Protein AF-A0A199UF91-F1 (afdb_monomer_lite)

pLDDT: mean 73.09, std 15.29, range [33.38, 90.25]

Structure (mmCIF, N/CA/C/O backbone):
data_AF-A0A199UF91-F1
#
_entry.id   AF-A0A199UF91-F1
#
loop_
_atom_site.group_PDB
_atom_site.id
_atom_site.type_symbol
_atom_site.label_atom_id
_atom_site.label_alt_id
_atom_site.label_comp_id
_atom_site.label_asym_id
_atom_site.label_entity_id
_atom_site.label_seq_id
_atom_site.pdbx_PDB_ins_code
_atom_site.Cartn_x
_atom_site.Cartn_y
_atom_site.Cartn_z
_atom_site.occupancy
_atom_site.B_iso_or_equiv
_atom_site.auth_seq_id
_atom_site.auth_comp_id
_atom_site.auth_asym_id
_atom_site.auth_atom_id
_atom_site.pdbx_PDB_model_num
ATOM 1 N N . MET A 1 1 ? 9.178 -4.235 -33.968 1.00 45.00 1 MET A N 1
ATOM 2 C CA . MET A 1 1 ? 9.449 -2.887 -33.424 1.00 45.00 1 MET A CA 1
ATOM 3 C C . MET A 1 1 ? 9.071 -2.852 -31.936 1.00 45.00 1 MET A C 1
ATOM 5 O O . MET A 1 1 ? 7.984 -2.394 -31.619 1.00 45.00 1 MET A O 1
ATOM 9 N N . PRO A 1 2 ? 9.895 -3.398 -31.021 1.00 51.69 2 PRO A N 1
ATOM 10 C CA . PRO A 1 2 ? 9.544 -3.513 -29.596 1.00 51.69 2 PRO A CA 1
ATOM 11 C C . PRO A 1 2 ? 9.755 -2.221 -28.775 1.00 51.69 2 PRO A C 1
ATOM 13 O O . PRO A 1 2 ? 9.076 -2.015 -27.777 1.00 51.69 2 PRO A O 1
ATOM 16 N N . TYR A 1 3 ? 10.620 -1.306 -29.224 1.00 51.62 3 TYR A N 1
ATOM 17 C CA . TYR A 1 3 ? 11.038 -0.120 -28.451 1.00 51.62 3 TYR A CA 1
ATOM 18 C C . TYR A 1 3 ? 10.038 1.051 -28.410 1.00 51.62 3 TYR A C 1
ATOM 20 O O . TYR A 1 3 ? 10.246 2.012 -27.679 1.00 51.62 3 TYR A O 1
ATOM 28 N N . GLN A 1 4 ? 8.957 1.014 -29.195 1.00 51.03 4 GLN A N 1
ATOM 29 C CA . GLN A 1 4 ? 7.953 2.092 -29.199 1.00 51.03 4 GLN A CA 1
ATOM 30 C C . GLN A 1 4 ? 6.854 1.903 -28.144 1.00 51.03 4 GLN A C 1
ATOM 32 O O . GLN A 1 4 ? 6.213 2.878 -27.763 1.00 51.03 4 GLN A O 1
ATOM 37 N N . CYS A 1 5 ? 6.646 0.680 -27.644 1.00 52.41 5 CYS A N 1
ATOM 38 C CA . CYS A 1 5 ? 5.664 0.411 -26.590 1.00 52.41 5 CYS A CA 1
ATOM 39 C C . CYS A 1 5 ? 6.226 0.725 -25.188 1.00 52.41 5 CYS A C 1
ATOM 41 O O . CYS A 1 5 ? 5.486 1.208 -24.332 1.00 52.41 5 CYS A O 1
ATOM 43 N N . SER A 1 6 ? 7.539 0.557 -24.979 1.00 59.25 6 SER A N 1
ATOM 44 C CA . SER A 1 6 ? 8.210 0.829 -23.698 1.00 59.25 6 SER A CA 1
ATOM 45 C C . SER A 1 6 ? 8.213 2.315 -23.314 1.00 59.25 6 SER A C 1
ATOM 47 O O . SER A 1 6 ? 7.850 2.670 -22.194 1.00 59.25 6 SER A O 1
ATOM 49 N N . ALA A 1 7 ? 8.502 3.208 -24.267 1.00 65.38 7 ALA A N 1
ATOM 50 C CA . ALA A 1 7 ? 8.542 4.652 -24.020 1.00 65.38 7 ALA A CA 1
ATOM 51 C C . ALA A 1 7 ? 7.189 5.239 -23.563 1.00 65.38 7 ALA A C 1
ATOM 53 O O . ALA A 1 7 ? 7.159 6.173 -22.764 1.00 65.38 7 ALA A O 1
ATOM 54 N N . VAL A 1 8 ? 6.068 4.682 -24.039 1.00 70.12 8 VAL A N 1
ATOM 55 C CA . VAL A 1 8 ? 4.713 5.145 -23.679 1.00 70.12 8 VAL A CA 1
ATOM 56 C C . VAL A 1 8 ? 4.326 4.723 -22.261 1.00 70.12 8 VAL A C 1
ATOM 58 O O . VAL A 1 8 ? 3.637 5.463 -21.561 1.00 70.12 8 VAL A O 1
ATOM 61 N N . HIS A 1 9 ? 4.749 3.539 -21.813 1.00 70.50 9 HIS A N 1
ATOM 62 C CA . HIS A 1 9 ? 4.509 3.104 -20.437 1.00 70.50 9 HIS A CA 1
ATOM 63 C C . HIS A 1 9 ? 5.345 3.916 -19.447 1.00 70.50 9 HIS A C 1
ATOM 65 O O . HIS A 1 9 ? 4.812 4.346 -18.424 1.00 70.50 9 HIS A O 1
ATOM 71 N N . ARG A 1 10 ? 6.604 4.213 -19.797 1.00 77.88 10 ARG A N 1
ATOM 72 C CA . ARG A 1 10 ? 7.489 5.073 -19.005 1.00 77.88 10 ARG A CA 1
ATOM 73 C C . ARG A 1 10 ? 6.926 6.484 -18.832 1.00 77.88 10 ARG A C 1
ATOM 75 O O . ARG A 1 10 ? 6.784 6.940 -17.701 1.00 77.88 10 ARG A O 1
ATOM 82 N N . SER A 1 11 ? 6.537 7.149 -19.924 1.00 81.00 11 SER A N 1
ATOM 83 C CA . SER A 1 11 ? 6.016 8.522 -19.852 1.00 81.00 11 SER A CA 1
ATOM 84 C C . SER A 1 11 ? 4.736 8.621 -19.016 1.00 81.00 11 SER A C 1
ATOM 86 O O . SER A 1 11 ? 4.586 9.544 -18.218 1.00 81.00 11 SER A O 1
ATOM 88 N N . ARG A 1 12 ? 3.842 7.629 -19.119 1.00 82.38 12 ARG A N 1
ATOM 89 C CA . ARG A 1 12 ? 2.636 7.552 -18.279 1.00 82.38 12 ARG A CA 1
ATOM 90 C C . ARG A 1 12 ? 2.958 7.374 -16.799 1.00 82.38 12 ARG A C 1
ATOM 92 O O . ARG A 1 12 ? 2.286 7.975 -15.963 1.00 82.38 12 ARG A O 1
ATOM 99 N N . PHE A 1 13 ? 3.952 6.550 -16.472 1.00 79.25 13 PHE A N 1
ATOM 100 C CA . PHE A 1 13 ? 4.362 6.320 -15.087 1.00 79.25 13 PHE A CA 1
ATOM 101 C C . PHE A 1 13 ? 4.989 7.585 -14.483 1.00 79.25 13 PHE A C 1
ATOM 103 O O . PHE A 1 13 ? 4.620 7.996 -13.386 1.00 79.25 13 PHE A O 1
ATOM 110 N N . GLU A 1 14 ? 5.849 8.272 -15.238 1.00 83.12 14 GLU A N 1
ATOM 111 C CA . GLU A 1 14 ? 6.436 9.563 -14.853 1.00 83.12 14 GLU A CA 1
ATOM 112 C C . GLU A 1 14 ? 5.371 10.645 -14.615 1.00 83.12 14 GLU A C 1
ATOM 114 O O . GLU A 1 14 ? 5.424 11.380 -13.622 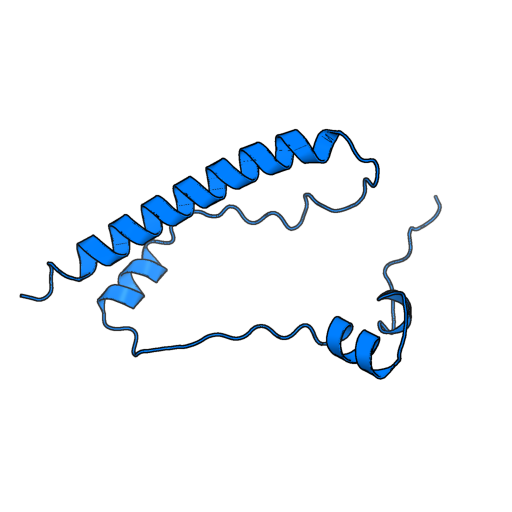1.00 83.12 14 GLU A O 1
ATOM 119 N N . GLU A 1 15 ? 4.374 10.738 -15.498 1.00 85.25 15 GLU A N 1
ATOM 120 C CA . GLU A 1 15 ? 3.241 11.651 -15.332 1.00 85.25 15 GLU A CA 1
ATOM 121 C C . GLU A 1 15 ? 2.403 11.304 -14.099 1.00 85.25 15 GLU A C 1
ATOM 123 O O . GLU A 1 15 ? 2.029 12.200 -13.338 1.0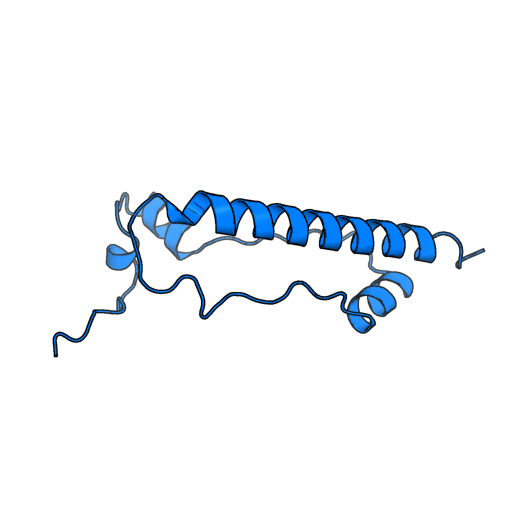0 85.25 15 GLU A O 1
ATOM 128 N N . GLN A 1 16 ? 2.149 10.016 -13.855 1.00 84.50 16 GLN A N 1
ATOM 129 C CA . GLN A 1 16 ? 1.407 9.559 -12.684 1.00 84.50 16 GLN A CA 1
ATOM 130 C C . GLN A 1 16 ? 2.141 9.899 -11.380 1.00 84.50 16 GLN A C 1
ATOM 132 O O . GLN A 1 16 ? 1.508 10.381 -10.440 1.00 84.50 16 GLN A O 1
ATOM 137 N N . ILE A 1 17 ? 3.466 9.729 -11.333 1.00 83.88 17 ILE A N 1
ATOM 138 C CA . ILE A 1 17 ? 4.293 10.106 -10.178 1.00 83.88 17 ILE A CA 1
ATOM 139 C C . ILE A 1 17 ? 4.241 11.620 -9.952 1.00 83.88 17 ILE A C 1
ATOM 141 O O . ILE A 1 17 ? 4.008 12.070 -8.829 1.00 83.88 17 ILE A O 1
ATOM 145 N N . LYS A 1 18 ? 4.374 12.429 -11.012 1.00 84.88 18 LYS A N 1
ATOM 146 C CA . LYS A 1 18 ? 4.249 13.894 -10.910 1.00 84.88 18 LYS A CA 1
ATOM 147 C C . LYS A 1 18 ? 2.887 14.318 -10.371 1.00 84.88 18 LYS A C 1
ATOM 149 O O . LYS A 1 18 ? 2.823 15.152 -9.471 1.00 84.88 18 LYS A O 1
ATOM 154 N N . GLN A 1 19 ? 1.807 13.739 -10.891 1.00 85.56 19 GLN A N 1
ATOM 155 C CA . GLN A 1 19 ? 0.447 14.023 -10.429 1.00 85.56 19 GLN A CA 1
ATOM 156 C C . GLN A 1 19 ? 0.241 13.590 -8.976 1.00 85.56 19 GLN A C 1
ATOM 158 O O . GLN A 1 19 ? -0.366 14.326 -8.198 1.00 85.56 19 GLN A O 1
ATOM 163 N N . HIS A 1 20 ? 0.770 12.426 -8.592 1.00 82.50 20 HIS A N 1
ATOM 164 C CA . HIS A 1 20 ? 0.712 11.930 -7.223 1.00 82.50 20 HIS A CA 1
ATOM 165 C C . HIS A 1 20 ? 1.438 12.876 -6.264 1.00 82.50 20 HIS A C 1
ATOM 167 O O . HIS A 1 20 ? 0.852 13.304 -5.272 1.00 82.50 20 HIS A O 1
ATOM 173 N N . ASN A 1 21 ? 2.667 13.272 -6.595 1.00 82.69 21 ASN A N 1
ATOM 174 C CA . ASN A 1 21 ? 3.475 14.169 -5.772 1.00 82.69 21 ASN A CA 1
ATOM 175 C C . ASN A 1 21 ? 2.853 15.571 -5.679 1.00 82.69 21 ASN A C 1
ATOM 177 O O . ASN A 1 21 ? 2.805 16.146 -4.593 1.00 82.69 21 ASN A O 1
ATOM 181 N N . ALA A 1 22 ? 2.279 16.088 -6.771 1.00 83.25 22 ALA A N 1
ATOM 182 C CA . ALA A 1 22 ? 1.540 17.351 -6.763 1.00 83.25 22 ALA A CA 1
ATOM 183 C C . ALA A 1 22 ? 0.270 17.278 -5.894 1.00 83.25 22 ALA A C 1
ATOM 185 O O . ALA A 1 22 ? 0.018 18.170 -5.084 1.00 83.25 22 ALA A O 1
ATOM 186 N N . LYS A 1 23 ? -0.509 16.192 -6.007 1.00 82.25 23 LYS A N 1
ATOM 187 C CA . LYS A 1 23 ? -1.705 15.968 -5.183 1.00 82.25 23 LYS A CA 1
ATOM 188 C C . LYS A 1 23 ? -1.345 15.802 -3.707 1.00 82.25 23 LYS A C 1
ATOM 190 O O . LYS A 1 23 ? -2.056 16.320 -2.855 1.00 82.25 23 LYS A O 1
ATOM 195 N N . ARG A 1 24 ? -0.235 15.127 -3.394 1.00 76.88 24 ARG A N 1
ATOM 196 C CA . ARG A 1 24 ? 0.291 15.020 -2.027 1.00 76.88 24 ARG A CA 1
ATOM 197 C C . ARG A 1 24 ? 0.690 16.376 -1.467 1.00 76.88 24 ARG A C 1
ATOM 199 O O . ARG A 1 24 ? 0.279 16.688 -0.360 1.00 76.88 24 ARG A O 1
ATOM 206 N N . ALA A 1 25 ? 1.422 17.191 -2.226 1.00 76.19 25 ALA A N 1
ATOM 207 C CA . ALA A 1 25 ? 1.800 18.535 -1.791 1.00 76.19 25 ALA A CA 1
ATOM 208 C C . ALA A 1 25 ? 0.564 19.391 -1.454 1.00 76.19 25 ALA A C 1
ATOM 210 O O . ALA A 1 25 ? 0.559 20.092 -0.442 1.00 76.19 25 ALA A O 1
ATOM 211 N N . ALA A 1 26 ? -0.509 19.268 -2.244 1.00 76.88 26 ALA A N 1
ATOM 212 C CA . ALA A 1 26 ? -1.794 19.899 -1.950 1.00 76.88 26 ALA A CA 1
ATOM 213 C C . ALA A 1 26 ? -2.479 19.305 -0.700 1.00 76.88 26 ALA A C 1
ATOM 215 O O . ALA A 1 26 ? -2.889 20.053 0.182 1.00 76.88 26 ALA A O 1
ATOM 216 N N . LEU A 1 27 ? -2.535 17.975 -0.557 1.00 68.56 27 LEU A N 1
ATOM 217 C CA . LEU A 1 27 ? -3.139 17.302 0.605 1.00 68.56 27 LEU A CA 1
ATOM 218 C C . LEU A 1 27 ? -2.397 17.590 1.919 1.00 68.56 27 LEU A C 1
ATOM 220 O O . LEU A 1 27 ? -3.035 17.747 2.960 1.00 68.56 27 LEU A O 1
ATOM 224 N N . THR A 1 28 ? -1.065 17.688 1.891 1.00 63.62 28 THR A N 1
ATOM 225 C CA . THR A 1 28 ? -0.250 18.113 3.040 1.00 63.62 28 THR A CA 1
ATOM 226 C C . THR A 1 28 ? -0.531 19.574 3.401 1.00 63.62 28 THR A C 1
ATOM 228 O O . THR A 1 28 ? -0.502 19.926 4.580 1.00 63.62 28 THR A O 1
ATOM 231 N N . ALA A 1 29 ? -0.851 20.423 2.418 1.00 63.50 29 ALA A N 1
ATOM 232 C CA . ALA A 1 29 ? -1.251 21.804 2.670 1.00 63.50 29 ALA A CA 1
ATOM 233 C C . ALA A 1 29 ? -2.665 21.904 3.278 1.00 63.50 29 ALA A C 1
ATOM 235 O O . ALA A 1 29 ? -2.871 22.685 4.205 1.00 63.50 29 ALA A O 1
ATOM 236 N N . GLU A 1 30 ? -3.618 21.087 2.817 1.00 58.19 30 GLU A N 1
ATOM 237 C CA . GLU A 1 30 ? -5.013 21.089 3.291 1.00 58.19 30 GLU A CA 1
ATOM 238 C C . GLU A 1 30 ? -5.188 20.416 4.667 1.00 58.19 30 GLU A C 1
ATOM 240 O O . GLU A 1 30 ? -5.904 20.929 5.532 1.00 58.19 30 GLU A O 1
ATOM 245 N N . SER A 1 31 ? -4.466 19.321 4.931 1.00 50.00 31 SER A N 1
ATOM 246 C CA . SER A 1 31 ? -4.556 18.560 6.194 1.00 50.00 31 SER A CA 1
ATOM 247 C C . SER A 1 31 ? -3.984 19.302 7.412 1.00 50.00 31 SER A C 1
ATOM 249 O O . SER A 1 31 ? -4.094 18.823 8.538 1.00 50.00 31 SER A O 1
ATOM 251 N N . LYS A 1 32 ? -3.411 20.499 7.227 1.00 47.94 32 LYS A N 1
ATOM 252 C CA . LYS A 1 32 ? -2.867 21.330 8.312 1.00 47.94 32 LYS A CA 1
ATOM 253 C C . LYS A 1 32 ? -3.950 22.002 9.181 1.00 47.94 32 LYS A C 1
ATOM 255 O O . LYS A 1 32 ? -3.606 22.668 10.150 1.00 47.94 32 LYS A O 1
ATOM 260 N N . SER A 1 33 ? -5.239 21.843 8.854 1.00 33.38 33 SER A N 1
ATOM 261 C CA . SER A 1 33 ? -6.358 22.564 9.490 1.00 33.38 33 SER A CA 1
ATOM 262 C C . SER A 1 33 ? -7.360 21.700 10.279 1.00 33.38 33 SER A C 1
ATOM 264 O O . SER A 1 33 ? -8.339 22.231 10.795 1.00 33.38 33 SER A O 1
ATOM 266 N N . THR A 1 34 ? -7.145 20.389 10.439 1.00 39.78 34 THR A N 1
ATOM 267 C CA . THR A 1 34 ? -8.013 19.544 11.287 1.00 39.78 34 THR A CA 1
ATOM 268 C C . THR A 1 34 ? -7.175 18.657 12.206 1.00 39.78 34 THR A C 1
ATOM 270 O O . THR A 1 34 ? -6.432 17.782 11.771 1.00 39.78 34 THR A O 1
ATOM 273 N N . GLU A 1 35 ? -7.272 18.935 13.501 1.00 43.44 35 GLU A N 1
ATOM 274 C CA . GLU A 1 35 ? -6.465 18.371 14.578 1.00 43.44 35 GLU A CA 1
ATOM 275 C C . GLU A 1 35 ? -6.807 16.896 14.861 1.00 43.44 35 GLU A C 1
ATOM 277 O O . GLU A 1 35 ? -7.764 16.611 15.571 1.00 43.44 35 GLU A O 1
ATOM 282 N N . VAL A 1 36 ? -5.980 15.958 14.378 1.00 36.44 36 VAL A N 1
ATOM 283 C CA . VAL A 1 36 ? -5.561 14.750 15.123 1.00 36.44 36 VAL A CA 1
ATOM 284 C C . VAL A 1 36 ? -4.117 14.421 14.721 1.00 36.44 36 VAL A C 1
ATOM 286 O O . VAL A 1 36 ? -3.855 13.701 13.762 1.00 36.44 36 VAL A O 1
ATOM 289 N N . GLN A 1 37 ? -3.155 14.954 15.473 1.00 48.5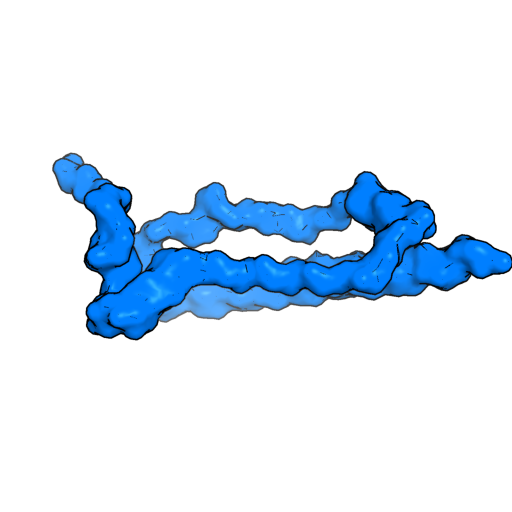3 37 GLN A N 1
ATOM 290 C CA . GLN A 1 37 ? -1.752 14.544 15.409 1.00 48.53 37 GLN A CA 1
ATOM 291 C C . GLN A 1 37 ? -1.542 13.260 16.222 1.00 48.53 37 GLN A C 1
ATOM 293 O O . GLN A 1 37 ? -1.750 13.242 17.435 1.00 48.53 37 GLN A O 1
ATOM 298 N N . SER A 1 38 ? -1.118 12.173 15.575 1.00 34.56 38 SER A N 1
ATOM 299 C CA . SER A 1 38 ? -0.027 11.289 16.040 1.00 34.56 38 SER A CA 1
ATOM 300 C C . SER A 1 38 ? 0.147 10.104 15.079 1.00 34.56 38 SER A C 1
ATOM 302 O O . SER A 1 38 ? -0.608 9.140 15.152 1.00 34.56 38 SER A O 1
ATOM 304 N N . GLY A 1 39 ? 1.159 10.181 14.202 1.00 38.06 39 GLY A N 1
ATOM 305 C CA . GLY A 1 39 ? 1.704 9.022 13.473 1.00 38.06 39 GLY A CA 1
ATOM 306 C C . GLY A 1 39 ? 1.629 9.040 11.940 1.00 38.06 39 GLY A C 1
ATOM 307 O O . GLY A 1 39 ? 1.806 7.989 11.336 1.00 38.06 39 GLY A O 1
ATOM 308 N N . VAL A 1 40 ? 1.347 10.176 11.292 1.00 46.16 40 VAL A N 1
ATOM 309 C CA . VAL A 1 40 ? 1.152 10.227 9.822 1.00 46.16 40 VAL A CA 1
ATOM 310 C C . VAL A 1 40 ? 2.472 10.253 9.030 1.00 46.16 40 VAL A C 1
ATOM 312 O O . VAL A 1 40 ? 2.472 9.994 7.828 1.00 46.16 40 VAL A O 1
ATOM 315 N N . ASP A 1 41 ? 3.609 10.454 9.695 1.00 48.91 41 ASP A N 1
ATOM 316 C CA . ASP A 1 41 ? 4.834 10.856 8.994 1.00 48.91 41 ASP A CA 1
ATOM 317 C C . ASP A 1 41 ? 5.910 9.753 8.943 1.00 48.91 41 ASP A C 1
ATOM 319 O O . ASP A 1 41 ? 6.849 9.864 8.164 1.00 48.91 41 ASP A O 1
ATOM 323 N N . ASP A 1 42 ? 5.757 8.661 9.706 1.00 49.94 42 ASP A N 1
ATOM 324 C CA . ASP A 1 42 ? 6.776 7.593 9.825 1.00 49.94 42 ASP A CA 1
ATOM 325 C C . ASP A 1 42 ? 6.595 6.449 8.800 1.00 49.94 42 ASP A C 1
ATOM 327 O O . ASP A 1 42 ? 7.451 5.585 8.636 1.00 49.94 42 ASP A O 1
ATOM 331 N N . TYR A 1 43 ? 5.475 6.458 8.066 1.00 53.53 43 TYR A N 1
ATOM 332 C CA . TYR A 1 43 ? 5.157 5.505 6.988 1.00 53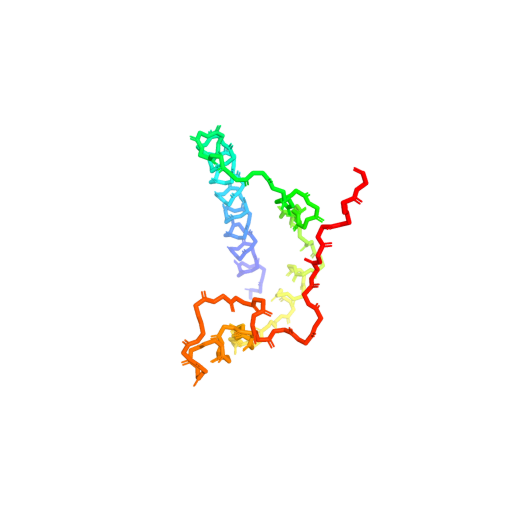.53 43 TYR A CA 1
ATOM 333 C C . TYR A 1 43 ? 5.026 6.183 5.617 1.00 53.53 43 TYR A C 1
ATOM 335 O O . TYR A 1 43 ? 4.474 5.610 4.673 1.00 53.53 43 TYR A O 1
ATOM 343 N N . ALA A 1 44 ? 5.487 7.429 5.498 1.00 59.09 44 ALA A N 1
ATOM 344 C CA . ALA A 1 44 ? 5.486 8.148 4.237 1.00 59.09 44 ALA A CA 1
ATOM 345 C C . ALA A 1 44 ? 6.600 7.593 3.339 1.00 59.09 44 ALA A C 1
ATOM 347 O O . ALA A 1 44 ? 7.761 7.967 3.462 1.00 59.09 44 ALA A O 1
ATOM 348 N N . TYR A 1 45 ? 6.247 6.689 2.428 1.00 62.16 45 TYR A N 1
ATOM 349 C CA . TYR A 1 45 ? 7.157 6.266 1.370 1.00 62.16 45 TYR A CA 1
ATOM 350 C C . TYR A 1 45 ? 7.224 7.357 0.294 1.00 62.16 45 TYR A C 1
ATOM 352 O O . TYR A 1 45 ? 6.194 7.850 -0.181 1.00 62.16 45 TYR A O 1
ATOM 360 N N . GLU A 1 46 ? 8.438 7.757 -0.084 1.00 66.44 46 GLU A N 1
ATOM 361 C CA . GLU A 1 46 ? 8.632 8.608 -1.252 1.00 66.44 46 GLU A CA 1
ATOM 362 C C . GLU A 1 46 ? 8.261 7.815 -2.503 1.00 66.44 46 GLU A C 1
ATOM 364 O O . GLU A 1 46 ? 8.776 6.724 -2.751 1.00 66.44 46 GLU A O 1
ATOM 369 N N . VAL A 1 47 ? 7.347 8.361 -3.304 1.00 72.19 47 VAL A N 1
ATOM 370 C CA . VAL A 1 47 ? 7.030 7.786 -4.611 1.00 72.19 47 VAL A CA 1
ATOM 371 C C . VAL A 1 47 ? 8.078 8.293 -5.597 1.00 72.19 47 VAL A C 1
ATOM 373 O O . VAL A 1 47 ? 7.891 9.315 -6.263 1.00 72.19 47 VAL A O 1
ATOM 376 N N . ALA A 1 48 ? 9.213 7.596 -5.621 1.00 75.50 48 ALA A N 1
ATOM 377 C CA . ALA A 1 48 ? 10.257 7.743 -6.624 1.00 75.50 48 ALA A CA 1
ATOM 378 C C . ALA A 1 48 ? 10.022 6.766 -7.783 1.00 75.50 48 ALA A C 1
ATOM 380 O O . ALA A 1 48 ? 9.329 5.757 -7.642 1.00 75.50 48 ALA A O 1
ATOM 381 N N . LEU A 1 49 ? 10.584 7.085 -8.947 1.00 77.12 49 LEU A N 1
ATOM 382 C CA . LEU A 1 49 ? 10.531 6.189 -10.092 1.00 77.12 49 LEU A CA 1
ATOM 383 C C . LEU A 1 49 ? 11.578 5.088 -9.902 1.00 77.12 49 LEU A C 1
ATOM 385 O O . LEU A 1 49 ? 12.773 5.369 -9.844 1.00 77.12 49 LEU A O 1
ATOM 389 N N . ASP A 1 50 ? 11.106 3.852 -9.778 1.00 83.62 50 ASP A N 1
ATOM 390 C CA . ASP A 1 50 ? 11.945 2.660 -9.702 1.00 83.62 50 ASP A CA 1
ATOM 391 C C . ASP A 1 50 ? 12.273 2.171 -11.123 1.00 83.62 50 ASP A C 1
ATOM 393 O O . ASP A 1 50 ? 11.415 1.641 -11.838 1.00 83.62 50 ASP A O 1
ATOM 397 N N . GLU A 1 51 ? 13.513 2.405 -11.557 1.00 82.75 51 GLU A N 1
ATOM 398 C CA . GLU A 1 51 ? 13.989 2.043 -12.897 1.00 82.75 51 GLU A CA 1
ATOM 399 C C . GLU A 1 51 ? 14.068 0.513 -13.090 1.00 82.75 51 GLU A C 1
ATOM 401 O O . GLU A 1 51 ? 13.849 0.032 -14.206 1.00 82.75 51 GLU A O 1
ATOM 406 N N . ASP A 1 52 ? 14.290 -0.270 -12.027 1.00 82.12 52 ASP A N 1
ATOM 407 C CA . ASP A 1 52 ? 14.324 -1.739 -12.098 1.00 82.12 52 ASP A CA 1
ATOM 408 C C . ASP A 1 52 ? 12.907 -2.310 -12.277 1.00 82.12 52 ASP A C 1
ATOM 410 O O . ASP A 1 52 ? 12.686 -3.257 -13.048 1.00 82.12 52 ASP A O 1
ATOM 414 N N . PHE A 1 53 ? 11.914 -1.690 -11.632 1.00 81.75 53 PHE A N 1
ATOM 415 C CA . PHE A 1 53 ? 10.503 -2.013 -11.838 1.00 81.75 53 PHE A CA 1
ATOM 416 C C . PHE A 1 53 ? 10.060 -1.722 -13.279 1.00 81.75 53 PHE A C 1
ATOM 418 O O . PHE A 1 53 ? 9.466 -2.587 -13.925 1.00 81.75 53 PHE A O 1
ATOM 425 N N . VAL A 1 54 ? 10.392 -0.544 -13.823 1.00 82.25 54 VAL A N 1
ATOM 426 C CA . VAL A 1 54 ? 10.064 -0.185 -15.217 1.00 82.25 54 VAL A CA 1
ATOM 427 C C . VAL A 1 54 ? 10.742 -1.133 -16.201 1.00 82.25 54 VAL A C 1
ATOM 429 O O . VAL A 1 54 ? 10.078 -1.659 -17.094 1.00 82.25 54 VAL A O 1
ATOM 432 N N . THR A 1 55 ? 12.024 -1.430 -15.994 1.00 83.12 55 THR A N 1
ATOM 433 C CA . THR A 1 55 ? 12.773 -2.389 -16.814 1.00 83.12 55 THR A CA 1
ATOM 434 C C . THR A 1 55 ? 12.084 -3.759 -16.831 1.00 83.12 55 THR A C 1
ATOM 436 O O . THR A 1 55 ? 11.911 -4.362 -17.890 1.00 83.12 55 THR A O 1
ATOM 439 N N . SER A 1 56 ? 11.596 -4.229 -15.681 1.00 82.06 56 SER A N 1
ATOM 440 C CA . SER A 1 56 ? 10.856 -5.494 -15.571 1.00 82.06 56 SER A CA 1
ATOM 441 C C . SER A 1 56 ? 9.535 -5.486 -16.355 1.00 82.06 56 SER A C 1
ATOM 443 O O . SER A 1 56 ? 9.165 -6.495 -16.958 1.00 82.06 56 SER A O 1
ATOM 445 N N . LEU A 1 57 ? 8.834 -4.347 -16.402 1.00 79.00 57 LEU A N 1
ATOM 446 C CA . LEU A 1 57 ? 7.623 -4.186 -17.214 1.00 79.00 57 LEU A CA 1
ATOM 447 C C . LEU A 1 57 ? 7.923 -4.229 -18.721 1.00 79.00 57 LEU A C 1
ATOM 449 O O . LEU A 1 57 ? 7.110 -4.757 -19.483 1.00 79.00 57 LEU A O 1
ATOM 453 N N . GLU A 1 58 ? 9.079 -3.711 -19.151 1.00 80.00 58 GLU A N 1
ATOM 454 C CA . GLU A 1 58 ? 9.515 -3.716 -20.555 1.00 80.00 58 GLU A CA 1
ATOM 455 C C . GLU A 1 58 ? 9.866 -5.118 -21.070 1.00 80.00 58 GLU A C 1
ATOM 457 O O . GLU A 1 58 ? 9.599 -5.424 -22.234 1.00 80.00 58 GLU A O 1
ATOM 462 N N . TYR A 1 59 ? 10.400 -5.992 -20.208 1.00 80.31 59 TYR A N 1
ATOM 463 C CA . TYR A 1 59 ? 10.665 -7.396 -20.552 1.00 80.31 59 TYR A CA 1
ATOM 464 C C . TYR A 1 59 ? 9.390 -8.219 -20.792 1.00 80.31 59 TYR A C 1
ATOM 466 O O . TYR A 1 59 ? 9.454 -9.280 -21.416 1.00 80.31 59 TYR A O 1
ATOM 474 N N . GLY A 1 60 ? 8.231 -7.714 -20.364 1.00 72.31 60 GLY A N 1
ATOM 475 C CA . GLY A 1 60 ? 6.929 -8.308 -20.633 1.00 72.31 60 GLY A CA 1
ATOM 476 C C . GLY A 1 60 ? 6.247 -8.775 -19.359 1.00 72.31 60 GLY A C 1
ATOM 477 O O . GLY A 1 60 ? 6.264 -9.959 -19.026 1.00 72.31 60 GLY A O 1
ATOM 478 N N . MET A 1 61 ? 5.580 -7.845 -18.675 1.00 78.62 61 MET A N 1
ATOM 479 C CA . MET A 1 61 ? 4.601 -8.217 -17.660 1.00 78.62 61 MET A CA 1
ATOM 480 C C . MET A 1 61 ? 3.338 -8.756 -18.362 1.00 78.62 61 MET A C 1
ATOM 482 O O . MET A 1 61 ? 2.742 -8.031 -19.167 1.00 78.62 61 MET A O 1
ATOM 486 N N . PRO A 1 62 ? 2.901 -10.003 -18.094 1.00 76.00 62 PRO A N 1
ATOM 487 C CA . PRO A 1 62 ? 1.609 -10.487 -18.576 1.00 76.00 62 PRO A CA 1
ATOM 488 C C . PRO A 1 62 ? 0.474 -9.628 -17.987 1.00 76.00 62 PRO A C 1
ATOM 490 O O . PRO A 1 62 ? 0.679 -8.969 -16.967 1.00 76.00 62 PRO A O 1
ATOM 493 N N . PRO A 1 63 ? -0.732 -9.612 -18.585 1.00 81.00 63 PRO A N 1
ATOM 494 C CA . PRO A 1 63 ? -1.857 -8.863 -18.030 1.00 81.00 63 PRO A CA 1
ATOM 495 C C . PRO A 1 63 ? -2.147 -9.339 -16.597 1.00 81.00 63 PRO A C 1
ATOM 497 O O . PRO A 1 63 ? -2.644 -10.444 -16.388 1.00 81.00 63 PRO A O 1
ATOM 500 N N . ALA A 1 64 ? -1.801 -8.504 -15.617 1.00 79.88 64 ALA A N 1
ATOM 501 C CA . ALA A 1 64 ? -1.874 -8.811 -14.195 1.00 79.88 64 ALA A CA 1
ATOM 502 C C . ALA A 1 64 ? -2.839 -7.854 -13.485 1.00 79.88 64 ALA A C 1
ATOM 504 O O . ALA A 1 64 ? -2.961 -6.683 -13.846 1.00 79.88 64 ALA A O 1
ATOM 505 N N . SER A 1 65 ? -3.520 -8.356 -12.456 1.00 84.94 65 SER A N 1
ATOM 506 C CA . SER A 1 65 ? -4.367 -7.566 -11.561 1.00 84.94 65 SER A CA 1
ATOM 507 C C . SER A 1 65 ? -3.922 -7.805 -10.121 1.00 84.94 65 SER A C 1
ATOM 509 O O . SER A 1 65 ? -3.697 -8.949 -9.729 1.00 84.94 65 SER A O 1
ATOM 511 N N . GLY A 1 66 ? -3.771 -6.730 -9.347 1.00 85.06 66 GLY A N 1
ATOM 512 C CA . GLY A 1 66 ? -3.471 -6.784 -7.918 1.00 85.06 66 GLY A CA 1
ATOM 513 C C . GLY A 1 66 ? -4.686 -6.366 -7.093 1.00 85.06 66 GLY A C 1
ATOM 514 O O . GLY A 1 66 ? -5.380 -5.415 -7.450 1.00 85.06 66 GLY A O 1
ATOM 515 N N . MET A 1 67 ? -4.932 -7.052 -5.975 1.00 86.94 67 MET A N 1
ATOM 516 C CA . MET A 1 67 ? -5.962 -6.683 -5.000 1.00 86.94 67 MET A CA 1
ATOM 517 C C . MET A 1 67 ? -5.356 -6.636 -3.597 1.00 86.94 67 MET A C 1
ATOM 519 O O . MET A 1 67 ? -4.717 -7.591 -3.163 1.00 86.94 67 MET A O 1
ATOM 523 N N . GLY A 1 68 ? -5.593 -5.537 -2.879 1.00 88.69 68 GLY A N 1
ATOM 524 C CA . GLY A 1 68 ? -5.279 -5.407 -1.457 1.00 88.69 68 GLY A CA 1
ATOM 525 C C . GLY A 1 68 ? -6.553 -5.482 -0.619 1.00 88.69 68 GLY A C 1
ATOM 526 O O . GLY A 1 68 ? -7.420 -4.620 -0.749 1.00 88.69 68 GLY A O 1
ATOM 527 N N . LEU A 1 69 ? -6.669 -6.496 0.243 1.00 89.25 69 LEU A N 1
ATOM 528 C CA . LEU A 1 69 ? -7.767 -6.632 1.204 1.00 89.25 69 LEU A CA 1
ATOM 529 C C . LEU A 1 69 ? -7.263 -6.350 2.621 1.00 89.25 69 LEU A C 1
ATOM 531 O O . LEU A 1 69 ? -6.353 -7.013 3.111 1.00 89.25 69 LEU A O 1
ATOM 535 N N . GLY A 1 70 ? -7.878 -5.376 3.292 1.00 90.25 70 GLY A N 1
ATOM 536 C CA . GLY A 1 70 ? -7.587 -5.076 4.691 1.00 90.25 70 GLY A CA 1
ATOM 537 C C . GLY A 1 70 ? -8.297 -6.060 5.615 1.00 90.25 70 GLY A C 1
ATOM 538 O O . GLY A 1 70 ? -9.503 -5.928 5.825 1.00 90.25 70 GLY A O 1
ATOM 539 N N . ILE A 1 71 ? -7.558 -7.017 6.180 1.00 88.44 71 ILE A N 1
ATOM 540 C CA . ILE A 1 71 ? -8.109 -8.049 7.075 1.00 88.44 71 ILE A CA 1
ATOM 541 C C . ILE A 1 71 ? -8.774 -7.408 8.295 1.00 88.44 71 ILE A C 1
ATOM 543 O O . ILE A 1 71 ? -9.916 -7.733 8.602 1.00 88.44 71 ILE A O 1
ATOM 547 N N . ASP A 1 72 ? -8.128 -6.426 8.925 1.00 86.44 72 ASP A N 1
ATOM 548 C CA . ASP A 1 72 ? -8.681 -5.760 10.110 1.00 86.44 72 ASP A CA 1
ATOM 549 C C . ASP A 1 72 ? -10.021 -5.078 9.806 1.00 86.44 72 ASP A C 1
ATOM 551 O O . ASP A 1 72 ? -10.952 -5.133 10.603 1.00 86.44 72 ASP A O 1
ATOM 555 N N . ARG A 1 73 ? -10.160 -4.484 8.613 1.00 87.12 73 ARG A N 1
ATOM 556 C CA . ARG A 1 73 ? -11.410 -3.845 8.170 1.00 87.12 73 ARG A CA 1
ATOM 557 C C . ARG A 1 73 ? -12.481 -4.867 7.818 1.00 87.12 73 ARG A C 1
ATOM 559 O O . ARG A 1 73 ? -13.644 -4.644 8.136 1.00 87.12 73 ARG A O 1
ATOM 566 N N . LEU A 1 74 ? -12.096 -5.984 7.200 1.00 89.50 74 LEU A N 1
ATOM 567 C CA . LEU A 1 74 ? -13.010 -7.096 6.956 1.00 89.50 74 LEU A CA 1
ATOM 568 C C . LEU A 1 74 ? -13.566 -7.619 8.282 1.00 89.50 74 LEU A C 1
ATOM 570 O O . LEU A 1 74 ? -14.774 -7.787 8.419 1.00 89.50 74 LEU A O 1
ATOM 574 N N . VAL A 1 75 ? -12.702 -7.812 9.275 1.00 87.75 75 VAL A N 1
ATOM 575 C CA . VAL A 1 75 ? -13.124 -8.292 10.588 1.00 87.75 75 VAL A CA 1
ATOM 576 C C . VAL A 1 75 ? -13.960 -7.240 11.318 1.00 87.75 75 VAL A C 1
ATOM 578 O O . VAL A 1 75 ? -14.986 -7.618 11.864 1.00 87.75 75 VAL A O 1
ATOM 581 N N . MET A 1 76 ? -13.636 -5.941 11.255 1.00 89.56 76 MET A N 1
ATOM 582 C CA . MET A 1 76 ? -14.487 -4.874 11.819 1.00 89.56 76 MET A CA 1
ATOM 583 C C . MET A 1 76 ? -15.917 -4.902 11.263 1.00 89.56 76 MET A C 1
ATOM 585 O O . MET A 1 76 ? -16.874 -4.737 12.018 1.00 89.56 76 MET A O 1
ATOM 589 N N . LEU A 1 77 ? -16.068 -5.128 9.953 1.00 87.81 77 LEU A N 1
ATOM 590 C CA . LEU A 1 77 ? -17.384 -5.245 9.321 1.00 87.81 77 LEU A CA 1
ATOM 591 C C . LEU A 1 77 ? -18.117 -6.513 9.772 1.00 87.81 77 LEU A C 1
ATOM 593 O O . LEU A 1 77 ? -19.315 -6.463 10.032 1.00 87.81 77 LEU A O 1
ATOM 597 N N . LEU A 1 78 ? -17.404 -7.637 9.895 1.00 88.81 78 LEU A N 1
ATOM 598 C CA . LEU A 1 78 ? -17.980 -8.910 10.341 1.00 88.81 78 LEU A CA 1
ATOM 599 C C . LEU A 1 78 ? -18.372 -8.900 11.825 1.00 88.81 78 LEU A C 1
ATOM 601 O O . LEU A 1 78 ? -19.354 -9.535 12.198 1.00 88.81 78 LEU A O 1
ATOM 605 N N . THR A 1 79 ? -17.625 -8.189 12.669 1.00 85.62 79 THR A N 1
ATOM 606 C CA . THR A 1 79 ? -17.875 -8.093 14.116 1.00 85.62 79 THR A CA 1
ATOM 607 C C . THR A 1 79 ? -18.740 -6.893 14.500 1.00 85.62 79 THR A C 1
ATOM 609 O O . THR A 1 79 ? -19.042 -6.723 15.679 1.00 85.62 79 THR A O 1
ATOM 612 N N . ASN A 1 80 ? -19.160 -6.077 13.522 1.00 84.88 80 ASN A N 1
ATOM 613 C CA . ASN A 1 80 ? -19.867 -4.808 13.722 1.00 84.88 80 ASN A CA 1
ATOM 614 C C . ASN A 1 80 ? -19.171 -3.901 14.756 1.00 84.88 80 ASN A C 1
ATOM 616 O O . ASN A 1 80 ? -19.821 -3.227 15.557 1.00 84.88 80 ASN A O 1
ATOM 620 N N . SER A 1 81 ? -17.835 -3.919 14.764 1.00 81.88 81 SER A N 1
ATOM 621 C CA . SER A 1 81 ? -17.052 -3.138 15.713 1.00 81.88 81 SER A CA 1
ATOM 622 C C . SER A 1 81 ? -16.685 -1.776 15.132 1.00 81.88 81 SER A C 1
ATOM 624 O O . SER A 1 81 ? -16.156 -1.677 14.023 1.00 81.88 81 SER A O 1
ATOM 626 N N . ALA A 1 82 ? -16.955 -0.708 15.886 1.00 81.12 82 ALA A N 1
ATOM 627 C CA . ALA A 1 82 ? -16.740 0.666 15.429 1.00 81.12 82 ALA A CA 1
ATOM 628 C C . ALA A 1 82 ? -15.253 1.068 15.393 1.00 81.12 82 ALA A C 1
ATOM 630 O O . ALA A 1 82 ? -14.889 2.008 14.685 1.00 81.12 82 ALA A O 1
ATOM 631 N N . SER A 1 83 ? -14.387 0.368 16.134 1.00 81.12 83 SER A N 1
ATOM 632 C CA . SER A 1 83 ? -12.966 0.693 16.253 1.00 81.12 83 SER A CA 1
ATOM 633 C C . SER A 1 83 ? -12.072 -0.489 15.889 1.00 81.12 83 SER A C 1
ATOM 635 O O . SER A 1 83 ? -12.310 -1.630 16.276 1.00 81.12 83 SER A O 1
ATOM 637 N N . ILE A 1 84 ? -10.973 -0.198 15.187 1.00 83.06 84 ILE A N 1
ATOM 638 C CA . ILE A 1 84 ? -9.961 -1.196 14.809 1.00 83.06 84 ILE A CA 1
ATOM 639 C C . ILE A 1 84 ? -9.258 -1.809 16.029 1.00 83.06 84 ILE A C 1
ATOM 641 O O . ILE A 1 84 ? -8.791 -2.943 15.981 1.00 83.06 84 ILE A O 1
ATOM 645 N N . ARG A 1 85 ? -9.221 -1.079 17.152 1.00 81.19 85 ARG A N 1
ATOM 646 C CA . ARG A 1 85 ? -8.602 -1.541 18.404 1.00 81.19 85 ARG A CA 1
ATOM 647 C C . ARG A 1 85 ? -9.322 -2.741 19.012 1.00 81.19 85 ARG A C 1
ATOM 649 O O . ARG A 1 85 ? -8.690 -3.495 19.735 1.00 81.19 85 ARG A O 1
ATOM 656 N 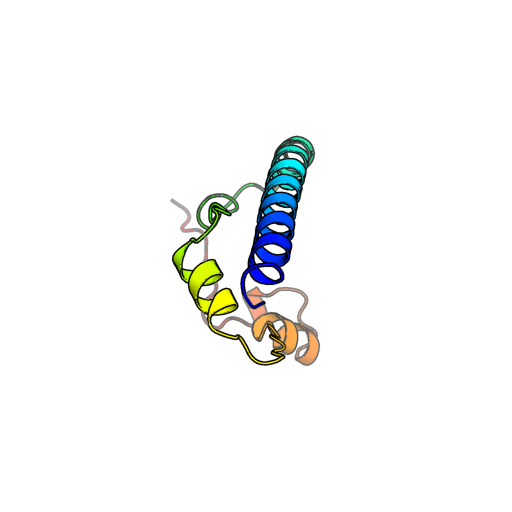N . ASP A 1 86 ? -10.599 -2.920 18.688 1.00 77.19 86 ASP A N 1
ATOM 657 C CA . ASP A 1 86 ? -11.424 -4.011 19.213 1.00 77.19 86 ASP A CA 1
ATOM 658 C C . ASP A 1 86 ? -11.228 -5.316 18.422 1.00 77.19 86 ASP A C 1
ATOM 660 O O . ASP A 1 86 ? -11.681 -6.381 18.832 1.00 77.19 86 ASP A O 1
ATOM 664 N N . VAL A 1 87 ? -10.565 -5.227 17.266 1.00 83.19 87 VAL A N 1
ATOM 665 C CA . VAL A 1 87 ? -10.287 -6.342 16.350 1.00 83.19 87 VAL A CA 1
ATOM 666 C C . VAL A 1 87 ? -8.832 -6.810 16.446 1.00 83.19 87 VAL A C 1
ATOM 668 O O . VAL A 1 87 ? -8.516 -7.950 16.109 1.00 83.19 87 VAL A O 1
ATOM 671 N N . ILE A 1 88 ? -7.940 -5.950 16.937 1.00 84.94 88 ILE A N 1
ATOM 672 C CA . ILE A 1 88 ? -6.518 -6.246 17.100 1.00 84.94 88 ILE A CA 1
ATOM 673 C C . ILE A 1 88 ? -6.272 -6.784 18.512 1.00 84.94 88 ILE A C 1
ATOM 675 O O . ILE A 1 88 ? -6.595 -6.126 19.495 1.00 84.94 88 ILE A O 1
ATOM 679 N N . ALA A 1 89 ? -5.629 -7.952 18.619 1.00 81.06 89 ALA A N 1
ATOM 680 C CA . ALA A 1 89 ? -5.351 -8.594 19.909 1.00 81.06 89 ALA A CA 1
ATOM 681 C C . ALA A 1 89 ? -4.477 -7.737 20.851 1.00 81.06 89 ALA A C 1
ATOM 683 O O . ALA A 1 89 ? -4.669 -7.760 22.064 1.00 81.06 89 ALA A O 1
ATOM 684 N N . PHE A 1 90 ? -3.534 -6.970 20.293 1.00 82.75 90 PHE A N 1
ATOM 685 C CA . PHE A 1 90 ? -2.646 -6.074 21.037 1.00 82.75 90 PHE A CA 1
ATOM 686 C C . PHE A 1 90 ? -2.626 -4.687 20.385 1.00 82.75 90 PHE A C 1
ATOM 688 O O . PHE A 1 90 ? -1.793 -4.425 19.514 1.00 82.75 90 PHE A O 1
ATOM 695 N N . PRO A 1 91 ? -3.556 -3.788 20.749 1.00 82.75 91 PRO A N 1
ATOM 696 C CA . PRO A 1 91 ? -3.537 -2.431 20.229 1.00 82.75 91 PRO A CA 1
ATOM 69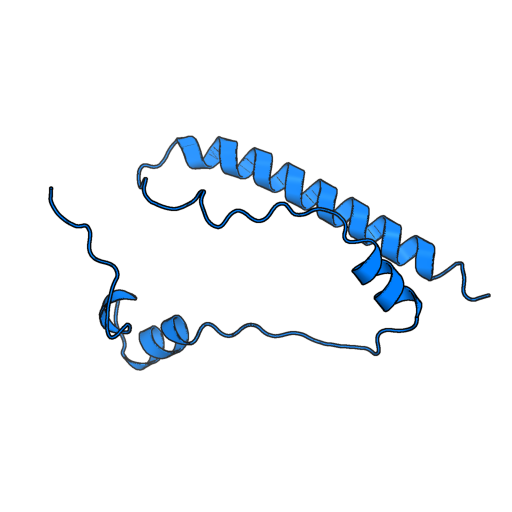7 C C . PRO A 1 91 ? -2.312 -1.675 20.758 1.00 82.75 91 PRO A C 1
ATOM 699 O O . PRO A 1 91 ? -1.936 -1.813 21.922 1.00 82.75 91 PRO A O 1
ATOM 702 N N . VAL A 1 92 ? -1.713 -0.823 19.921 1.00 81.62 92 VAL A N 1
ATOM 703 C CA . VAL A 1 92 ? -0.662 0.099 20.371 1.00 81.62 92 VAL A CA 1
ATOM 704 C C . VAL A 1 92 ? -1.295 1.129 21.308 1.00 81.62 92 VAL A C 1
ATOM 706 O O . VAL A 1 92 ? -2.102 1.964 20.890 1.00 81.62 92 VAL A O 1
ATOM 709 N N . LEU A 1 93 ? -0.952 1.048 22.592 1.00 82.94 93 LEU A N 1
ATOM 710 C CA . LEU A 1 93 ? -1.389 1.981 23.627 1.00 82.94 93 LEU A CA 1
ATOM 711 C C . LEU A 1 93 ? -0.331 3.076 23.813 1.00 82.94 93 LEU A C 1
ATOM 713 O O . LEU A 1 93 ? 0.867 2.808 23.747 1.00 82.94 93 LEU A O 1
ATOM 717 N N . LYS A 1 94 ? -0.762 4.317 24.070 1.00 79.75 94 LYS A N 1
ATOM 718 C CA . LYS A 1 94 ? 0.161 5.386 24.478 1.00 79.75 94 LYS A CA 1
ATOM 719 C C . LYS A 1 94 ? 0.657 5.081 25.891 1.00 79.75 94 LYS A C 1
ATOM 721 O O . LYS A 1 94 ? -0.151 4.963 26.810 1.00 79.75 94 LYS A O 1
ATOM 726 N N . ILE A 1 95 ? 1.973 4.963 26.053 1.00 78.19 95 ILE A N 1
ATOM 727 C CA . ILE A 1 95 ? 2.616 4.900 27.366 1.00 78.19 95 ILE A CA 1
ATOM 728 C C . ILE A 1 95 ? 2.445 6.291 27.986 1.00 78.19 95 ILE A C 1
ATOM 730 O O . ILE A 1 95 ? 2.978 7.264 27.460 1.00 78.19 95 ILE A O 1
ATOM 734 N N . GLN A 1 96 ? 1.640 6.396 29.043 1.00 68.12 96 GLN A N 1
ATOM 735 C CA . GLN A 1 96 ? 1.529 7.623 29.834 1.00 68.12 96 GLN A CA 1
ATOM 736 C C . GLN A 1 96 ? 2.819 7.749 30.651 1.00 68.12 96 GLN A C 1
ATOM 738 O O . GLN A 1 96 ? 3.015 6.983 31.596 1.00 68.12 96 GLN A O 1
ATOM 743 N N . GLN A 1 97 ? 3.715 8.637 30.220 1.00 50.78 97 GLN A N 1
ATOM 744 C CA . GLN A 1 97 ? 4.876 9.085 30.992 1.00 50.78 97 GLN A CA 1
ATOM 745 C C . GLN A 1 97 ? 4.550 10.403 31.684 1.00 50.78 97 GLN A C 1
ATOM 747 O O . GLN A 1 97 ? 3.909 11.254 31.027 1.00 50.78 97 GLN A O 1
#

InterPro domains:
  IPR004364 Aminoacyl-tRNA synthetase, class II (D/K/N) [PF00152] (47-92)
  IPR006195 Aminoacyl-tRNA synthetase, class II [PS50862] (1-91)
  IPR045864 Class II Aminoacyl-tRNA synthetase/Biotinyl protein ligase (BPL) and lipoyl protein ligase (LPL) [G3DSA:3.30.930.10] (4-93)
  IPR045864 Class II Aminoacyl-tRNA synthetase/Biotinyl protein ligase (BPL) and lipoyl protein ligase (LPL) [SSF55681] (45-93)

Radius of gyration: 19.98 Å; chains: 1; bounding box: 34×33×64 Å

Sequence (97 aa):
MPYQCSAVHRSRFEEQIKQHNAKRAALTAESKSTEVQSGVDDYAYEVALDEDFVTSLEYGMPPASGMGLGIDRLVMLLTNSASIRDVIAFPVLKIQQ

Secondary structure (DSSP, 8-state):
--HHHHHHHHHHHHHHHHHHHHHHHHHHHHGGGS---SSSSTT-------HHHHHHHHTT--S-------HHHHHHHHHT-S-GGGTSSS-------

Foldseek 3Di:
DLVVVLVVVVVVLVVVLVVVVVVVVVVVVVVVPDDDDDDPPPPDDRPDDDPVVSVVVSVPDDDDDDDDDDPLVVVCVVVVPPDSQVSDPDDDDDDDD

Organism: Ananas comosus (NCBI:txid4615)